Protein AF-A7U0U4-F1 (afdb_monomer)

Organism: NCBI:txid447098

Nearest PDB structures (foldseek):
  6x89-ass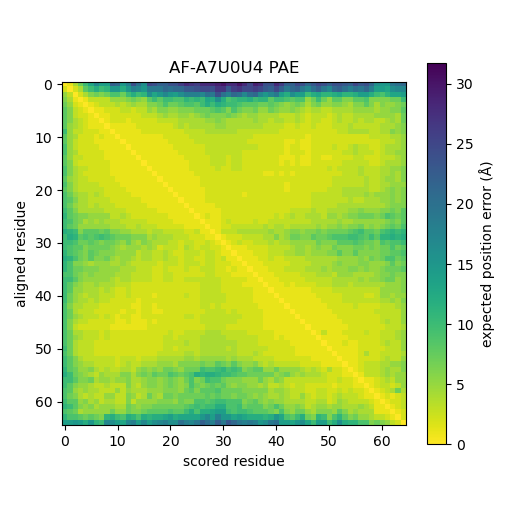embly1_X1  TM=7.971E-01  e=5.259E+00  Vigna radiata
  7aqq-assembly1_f  TM=7.905E-01  e=7.118E+00  Arabidopsis thaliana

Mean predicted aligned error: 4.49 Å

Radius of gyration: 13.33 Å; Cα contacts (8 Å, |Δi|>4): 65; chains: 1; bounding box: 26×15×38 Å

Secondary structure (DSSP, 8-state):
-PPPPGGGHHHHHHHHHHHHHHHHHHHHHT-HHHHHHHHHHHHHHHHHHHHHHHHS-SS-GGG--

Sequence (65 aa):
MQGIHPADRLPLVTAAVVMVAVNAAGFFIGTTIYMSILGAPLAVAAFGLLRYLDDGTPYPAALSG

Structure (mmCIF, N/CA/C/O backbone):
data_AF-A7U0U4-F1
#
_entry.id   AF-A7U0U4-F1
#
loop_
_atom_site.group_PDB
_atom_site.id
_atom_site.type_symbol
_atom_site.label_atom_id
_atom_site.label_alt_id
_atom_site.label_comp_id
_atom_site.label_asym_id
_atom_site.label_entity_id
_atom_site.label_seq_id
_atom_site.pdbx_PDB_ins_code
_atom_site.Cartn_x
_atom_site.Cartn_y
_atom_site.Cartn_z
_atom_site.occupancy
_atom_site.B_iso_or_equiv
_atom_site.auth_seq_id
_atom_site.auth_comp_id
_atom_site.auth_asym_id
_atom_site.auth_atom_id
_atom_site.pdbx_PDB_model_num
ATOM 1 N N . MET A 1 1 ? -8.870 4.993 -19.437 1.00 45.22 1 MET A N 1
ATOM 2 C CA . MET A 1 1 ? -8.058 4.529 -18.295 1.00 45.22 1 MET A CA 1
ATOM 3 C C . MET A 1 1 ? -6.782 3.962 -18.889 1.00 45.22 1 MET A C 1
ATOM 5 O O . MET A 1 1 ? -6.851 2.896 -19.487 1.00 45.22 1 MET A O 1
ATOM 9 N N . GLN A 1 2 ? -5.674 4.713 -18.879 1.00 56.66 2 GLN A N 1
ATOM 10 C CA . GLN A 1 2 ? -4.371 4.132 -19.226 1.00 56.66 2 GLN A CA 1
ATOM 11 C C . GLN A 1 2 ? -4.184 2.902 -18.333 1.00 56.66 2 GLN A C 1
ATOM 13 O O . GLN A 1 2 ? -4.374 2.993 -17.120 1.00 56.66 2 GLN A O 1
ATOM 18 N N . GLY A 1 3 ? -3.964 1.739 -18.944 1.00 72.88 3 GLY A N 1
ATOM 19 C CA . GLY A 1 3 ? -3.820 0.492 -18.203 1.00 72.88 3 GLY A CA 1
ATOM 20 C C . GLY A 1 3 ? -2.654 0.586 -17.223 1.00 72.88 3 GLY A C 1
ATOM 21 O O . GLY A 1 3 ? -1.660 1.251 -17.501 1.00 72.88 3 GLY A O 1
ATOM 22 N N . ILE A 1 4 ? -2.784 -0.083 -16.078 1.00 79.00 4 ILE A N 1
ATOM 23 C CA . ILE A 1 4 ? -1.698 -0.210 -15.103 1.00 79.00 4 ILE A CA 1
ATOM 24 C C . ILE A 1 4 ? -0.489 -0.825 -15.813 1.00 79.00 4 ILE A C 1
ATOM 26 O O . ILE A 1 4 ? -0.591 -1.933 -16.362 1.00 79.00 4 ILE A O 1
ATOM 30 N N . HIS A 1 5 ? 0.642 -0.116 -15.795 1.00 83.81 5 HIS A N 1
ATOM 31 C CA . HIS A 1 5 ? 1.873 -0.599 -16.404 1.00 83.81 5 HIS A CA 1
ATOM 32 C C . HIS A 1 5 ? 2.293 -1.916 -15.728 1.00 83.81 5 HIS A C 1
ATOM 34 O O . HIS A 1 5 ? 2.181 -2.020 -14.504 1.00 83.81 5 HIS A O 1
ATOM 40 N N . PRO A 1 6 ? 2.757 -2.942 -16.469 1.00 85.81 6 PRO A N 1
ATOM 41 C CA . PRO A 1 6 ? 3.105 -4.237 -15.881 1.00 85.81 6 PRO A CA 1
ATOM 42 C C . PRO A 1 6 ? 4.069 -4.143 -14.691 1.00 85.81 6 PRO A C 1
ATOM 44 O O . PRO A 1 6 ? 3.854 -4.829 -13.694 1.00 85.81 6 PRO A O 1
ATOM 47 N N . ALA A 1 7 ? 5.050 -3.241 -14.770 1.00 85.56 7 ALA A N 1
ATOM 48 C CA . ALA A 1 7 ? 6.040 -2.996 -13.721 1.00 85.56 7 ALA A CA 1
ATOM 49 C C . ALA A 1 7 ? 5.447 -2.383 -12.433 1.00 85.56 7 ALA A C 1
ATOM 51 O O . ALA A 1 7 ? 5.955 -2.605 -11.340 1.00 85.56 7 ALA A O 1
ATOM 52 N N . ASP A 1 8 ? 4.315 -1.677 -12.525 1.00 89.50 8 ASP A N 1
ATOM 53 C CA . ASP A 1 8 ? 3.669 -1.063 -11.359 1.00 89.50 8 ASP A CA 1
ATOM 54 C C . ASP A 1 8 ? 2.735 -2.042 -10.623 1.00 89.50 8 ASP A C 1
ATOM 56 O O . ASP A 1 8 ? 2.280 -1.753 -9.517 1.00 89.50 8 ASP A O 1
ATOM 60 N N . ARG A 1 9 ? 2.436 -3.216 -11.199 1.00 90.94 9 ARG A N 1
ATOM 61 C CA . ARG A 1 9 ? 1.454 -4.163 -10.637 1.00 90.94 9 ARG A CA 1
ATOM 62 C C . ARG A 1 9 ? 1.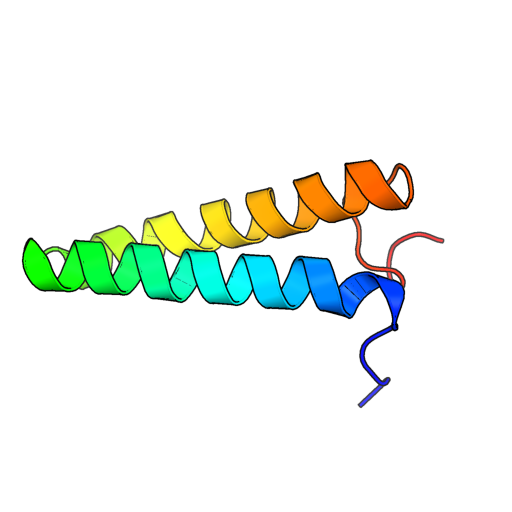874 -4.702 -9.277 1.00 90.94 9 ARG A C 1
ATOM 64 O O . ARG A 1 9 ? 1.067 -4.700 -8.353 1.00 90.94 9 ARG A O 1
ATOM 71 N N . LEU A 1 10 ? 3.114 -5.174 -9.157 1.00 92.62 10 LEU A N 1
ATOM 72 C CA . LEU A 1 10 ? 3.612 -5.757 -7.913 1.00 92.62 10 LEU A CA 1
ATOM 73 C C . LEU A 1 10 ? 3.767 -4.690 -6.810 1.00 92.62 10 LEU A C 1
ATOM 75 O O . LEU A 1 10 ? 3.227 -4.903 -5.723 1.00 92.62 10 LEU 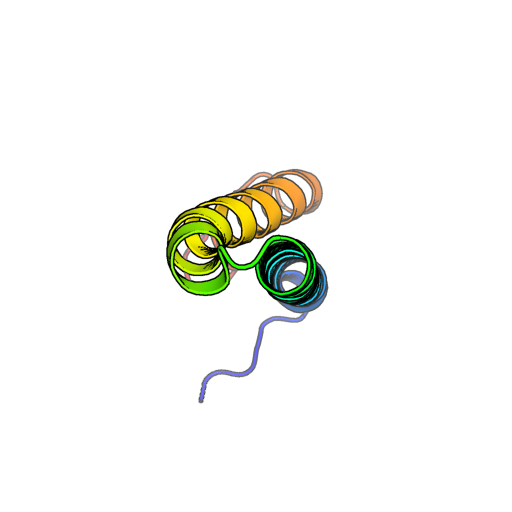A O 1
ATOM 79 N N . PRO A 1 11 ? 4.354 -3.506 -7.082 1.00 93.81 11 PRO A N 1
ATOM 80 C CA . PRO A 1 11 ? 4.316 -2.381 -6.149 1.00 93.81 11 PRO A CA 1
ATOM 81 C C . PRO A 1 11 ? 2.894 -1.974 -5.716 1.00 93.81 11 PRO A C 1
ATOM 83 O O . PRO A 1 11 ? 2.662 -1.739 -4.529 1.00 93.81 11 PRO A O 1
ATOM 86 N N . LEU A 1 12 ? 1.917 -1.934 -6.637 1.00 94.00 12 LEU A N 1
ATOM 87 C CA . LEU A 1 12 ? 0.516 -1.613 -6.317 1.00 94.00 12 LEU A CA 1
ATOM 88 C C . LEU A 1 12 ? -0.135 -2.655 -5.407 1.00 94.00 12 LEU A C 1
ATOM 90 O O . LEU A 1 12 ? -0.822 -2.290 -4.453 1.00 94.00 12 LEU A O 1
ATOM 94 N N . VAL A 1 13 ? 0.075 -3.944 -5.686 1.00 95.62 13 VAL A N 1
ATOM 95 C CA . VAL A 1 13 ? -0.438 -5.028 -4.837 1.00 95.62 13 VAL A CA 1
ATOM 96 C C . VAL A 1 13 ? 0.130 -4.896 -3.429 1.00 95.62 13 VAL A C 1
ATOM 98 O O . VAL A 1 13 ? -0.620 -4.972 -2.459 1.00 95.62 13 VAL A O 1
ATOM 101 N N . THR A 1 14 ? 1.425 -4.618 -3.299 1.00 94.81 14 THR A N 1
ATOM 102 C CA . THR A 1 14 ? 2.052 -4.421 -1.991 1.00 94.81 14 THR A CA 1
ATOM 103 C C . THR A 1 14 ? 1.455 -3.235 -1.240 1.00 94.81 14 THR A C 1
ATOM 105 O O . THR A 1 14 ? 1.123 -3.367 -0.064 1.00 94.81 14 THR A O 1
ATOM 108 N N . ALA A 1 15 ? 1.252 -2.097 -1.905 1.00 94.88 15 ALA A N 1
ATOM 109 C CA . ALA A 1 15 ? 0.605 -0.936 -1.295 1.00 94.88 15 ALA A CA 1
ATOM 110 C C . ALA A 1 15 ? -0.811 -1.264 -0.789 1.00 94.88 15 ALA A C 1
ATOM 112 O O . ALA A 1 15 ? -1.183 -0.887 0.325 1.00 94.88 15 ALA A O 1
ATOM 113 N N . ALA A 1 16 ? -1.586 -2.026 -1.567 1.00 95.81 16 ALA A N 1
ATOM 114 C CA . ALA A 1 16 ? -2.908 -2.489 -1.160 1.00 95.81 16 ALA A CA 1
ATOM 115 C C . ALA A 1 16 ? -2.840 -3.422 0.062 1.00 95.81 16 ALA A C 1
ATOM 117 O O . ALA A 1 16 ? -3.602 -3.245 1.012 1.00 95.81 16 ALA A O 1
ATOM 118 N N . VAL A 1 17 ? -1.897 -4.370 0.079 1.00 96.75 17 VAL A N 1
ATOM 119 C CA . VAL A 1 17 ? -1.677 -5.276 1.219 1.00 96.75 17 VAL A CA 1
ATOM 120 C C . VAL A 1 17 ? -1.309 -4.495 2.480 1.00 96.75 17 VAL A C 1
ATOM 122 O O . VAL A 1 17 ? -1.864 -4.773 3.541 1.00 96.75 17 VAL A O 1
ATOM 125 N N . VAL A 1 18 ? -0.442 -3.484 2.377 1.00 96.31 18 VAL A N 1
ATOM 126 C CA . VAL A 1 18 ? -0.083 -2.612 3.507 1.00 96.31 18 VAL A CA 1
ATOM 127 C C . VAL A 1 18 ? -1.312 -1.880 4.042 1.00 96.31 18 VAL A C 1
ATOM 129 O O . VAL A 1 18 ? -1.547 -1.900 5.250 1.00 96.31 18 VAL A O 1
ATOM 132 N N . MET A 1 19 ? -2.145 -1.302 3.170 1.00 95.88 19 MET A N 1
ATOM 133 C CA . MET A 1 19 ? -3.382 -0.642 3.602 1.00 95.88 19 MET A CA 1
ATOM 134 C C . MET A 1 19 ? -4.324 -1.596 4.333 1.00 95.88 19 MET A C 1
ATOM 136 O O . MET A 1 19 ? -4.855 -1.240 5.387 1.00 95.88 19 MET A O 1
ATOM 140 N N . VAL A 1 20 ? -4.520 -2.803 3.801 1.00 95.81 20 VAL A N 1
ATOM 141 C CA . VAL A 1 20 ? -5.377 -3.817 4.427 1.00 95.81 20 VAL A CA 1
ATOM 142 C C . VAL A 1 20 ? -4.812 -4.238 5.782 1.00 95.81 20 VAL A C 1
ATOM 144 O O . VAL A 1 20 ? -5.557 -4.278 6.757 1.00 95.81 20 VAL A O 1
ATOM 147 N N . ALA A 1 21 ? -3.507 -4.494 5.874 1.00 95.19 21 ALA A N 1
ATOM 148 C CA . ALA A 1 21 ? -2.857 -4.911 7.113 1.00 95.19 21 ALA A CA 1
ATOM 149 C C . ALA A 1 21 ? -2.953 -3.836 8.206 1.00 95.19 21 ALA A C 1
ATOM 151 O O . ALA A 1 21 ? -3.313 -4.142 9.344 1.00 95.19 21 ALA A O 1
ATOM 152 N N . VAL A 1 22 ? -2.695 -2.572 7.859 1.00 94.44 22 VAL A N 1
ATOM 153 C CA . VAL A 1 22 ? -2.788 -1.449 8.802 1.00 94.44 22 VAL A CA 1
ATOM 154 C C . VAL A 1 22 ? -4.228 -1.248 9.280 1.00 94.44 22 VAL A C 1
ATOM 156 O O . VAL A 1 22 ? -4.462 -1.059 10.472 1.00 94.44 22 VAL A O 1
ATOM 159 N N . ASN A 1 23 ? -5.208 -1.345 8.380 1.00 92.88 23 ASN A N 1
ATOM 160 C CA . ASN A 1 23 ? -6.619 -1.235 8.745 1.00 92.88 23 ASN A CA 1
ATOM 161 C C . ASN A 1 23 ? -7.096 -2.401 9.611 1.00 92.88 23 ASN A C 1
ATOM 163 O O . ASN A 1 23 ? -7.806 -2.176 10.588 1.00 92.88 23 ASN A O 1
ATOM 167 N N . ALA A 1 24 ? -6.685 -3.629 9.291 1.00 94.00 24 ALA A N 1
ATOM 168 C CA . ALA A 1 24 ? -6.996 -4.801 10.098 1.00 94.00 24 ALA A CA 1
ATOM 169 C C . ALA A 1 24 ? -6.423 -4.652 11.515 1.00 94.00 24 ALA A C 1
ATOM 171 O O . ALA A 1 24 ? -7.152 -4.819 12.490 1.00 94.00 24 ALA A O 1
ATOM 172 N N . ALA A 1 25 ? -5.154 -4.249 11.639 1.00 93.12 25 ALA A N 1
ATOM 173 C CA . ALA A 1 25 ? -4.537 -3.969 12.933 1.00 93.12 25 ALA A CA 1
ATOM 174 C C . ALA A 1 25 ? -5.280 -2.856 13.693 1.00 93.12 25 ALA A C 1
ATOM 176 O O . ALA A 1 25 ? -5.587 -3.010 14.874 1.00 93.12 25 ALA A O 1
ATOM 177 N N . GLY A 1 26 ? -5.631 -1.762 13.010 1.00 92.69 26 GLY A N 1
ATOM 178 C CA . GLY A 1 26 ? -6.409 -0.669 13.590 1.00 92.69 26 GLY A CA 1
ATOM 179 C C . GLY A 1 26 ? -7.794 -1.094 14.071 1.00 92.69 26 GLY A C 1
ATOM 180 O O . GLY A 1 26 ? -8.224 -0.651 15.133 1.00 92.69 26 GLY A O 1
ATOM 181 N N . PHE A 1 27 ? -8.461 -1.994 13.350 1.00 93.56 27 PHE A N 1
ATOM 182 C CA . PHE A 1 27 ? -9.751 -2.548 13.750 1.00 93.56 27 PHE A CA 1
ATOM 183 C C . PHE A 1 27 ? -9.656 -3.334 15.059 1.00 93.56 27 PHE A C 1
ATOM 185 O O . PHE A 1 27 ? -10.446 -3.090 15.968 1.00 93.56 27 PHE A O 1
ATOM 192 N N . PHE A 1 28 ? -8.656 -4.209 15.202 1.00 94.50 28 PHE A N 1
ATOM 193 C CA . PHE A 1 28 ? -8.469 -4.992 16.429 1.00 94.50 28 PHE A CA 1
ATOM 194 C C . PHE A 1 28 ? -8.163 -4.133 17.665 1.00 94.50 28 PHE A C 1
ATOM 196 O O . PHE A 1 28 ? -8.486 -4.536 18.779 1.00 94.50 28 PHE A O 1
ATOM 203 N N . ILE A 1 29 ? -7.560 -2.956 17.479 1.00 93.56 29 ILE A N 1
ATOM 204 C CA . ILE A 1 29 ? -7.152 -2.051 18.568 1.00 93.56 29 ILE A CA 1
ATOM 205 C C . ILE A 1 29 ? -8.193 -0.929 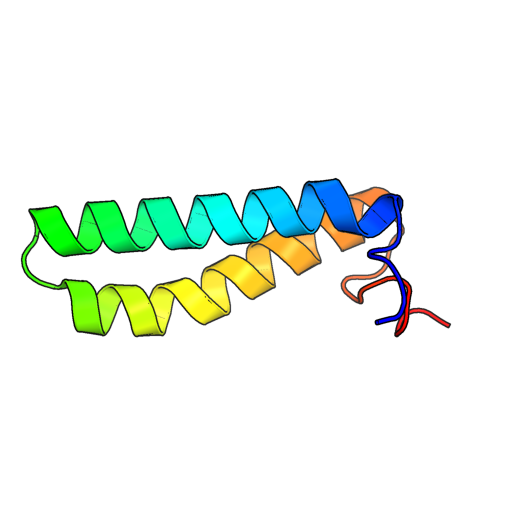18.788 1.00 93.56 29 ILE A C 1
ATOM 207 O O . ILE A 1 29 ? -8.079 -0.139 19.722 1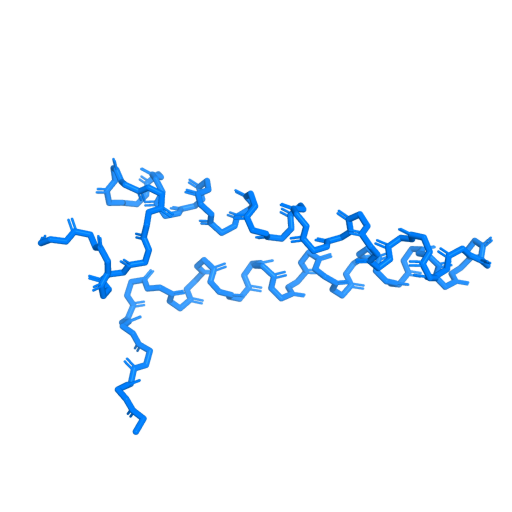.00 93.56 29 ILE A O 1
ATOM 211 N N . GLY A 1 30 ? -9.235 -0.844 17.951 1.00 91.75 30 GLY A N 1
ATOM 212 C CA . GLY A 1 30 ? -10.251 0.214 18.020 1.00 91.75 30 GLY A CA 1
ATOM 213 C C . GLY A 1 30 ? -9.755 1.589 17.547 1.00 91.75 30 GLY A C 1
ATOM 214 O O . GLY A 1 30 ? -10.346 2.612 17.880 1.00 91.75 30 GLY A O 1
ATOM 215 N N . THR A 1 31 ? -8.672 1.633 16.769 1.00 93.62 31 THR A N 1
ATOM 216 C CA . THR A 1 31 ? -8.002 2.856 16.291 1.00 93.62 31 THR A CA 1
ATOM 217 C C . THR A 1 31 ? -8.016 2.984 14.765 1.00 93.62 31 THR A C 1
ATOM 219 O O . THR A 1 31 ? -7.198 3.704 14.190 1.00 93.62 31 THR A O 1
ATOM 222 N N . THR A 1 32 ? -8.963 2.323 14.088 1.00 88.81 32 THR A N 1
ATOM 223 C CA . THR A 1 32 ? -9.045 2.215 12.619 1.00 88.81 32 THR A CA 1
ATOM 224 C C . THR A 1 32 ? -8.889 3.548 11.894 1.00 88.81 32 THR A C 1
ATOM 226 O O . THR A 1 32 ? -8.156 3.612 10.912 1.00 88.81 32 THR A O 1
ATOM 229 N N . ILE A 1 33 ? -9.522 4.626 12.377 1.00 88.00 33 ILE A N 1
ATOM 230 C CA . ILE A 1 33 ? -9.449 5.952 11.738 1.00 88.00 33 ILE A CA 1
ATOM 231 C C . ILE A 1 33 ? -8.006 6.478 11.739 1.00 88.00 33 ILE A C 1
ATOM 233 O O . ILE A 1 33 ? -7.486 6.862 10.694 1.00 88.00 33 ILE A O 1
ATOM 237 N N . TYR A 1 34 ? -7.330 6.443 12.889 1.00 88.12 34 TYR A N 1
ATOM 238 C CA . TYR A 1 34 ? -5.947 6.911 13.014 1.00 88.12 34 TYR A CA 1
ATOM 239 C C . TYR A 1 34 ? -4.978 6.032 12.224 1.00 88.12 34 TYR A C 1
ATOM 241 O O . TYR A 1 34 ? -4.109 6.541 11.516 1.00 88.12 34 TYR A O 1
ATOM 249 N N . MET A 1 35 ? -5.171 4.713 12.287 1.00 89.25 35 MET A N 1
ATOM 250 C CA . MET A 1 35 ? -4.371 3.764 11.519 1.00 89.25 35 MET A CA 1
ATOM 251 C C . MET A 1 35 ? -4.576 3.935 10.013 1.00 89.25 35 MET A C 1
ATOM 253 O O . MET A 1 35 ? -3.607 3.868 9.274 1.00 89.25 35 MET A O 1
ATOM 257 N N . SER A 1 36 ? -5.783 4.243 9.538 1.00 88.69 36 SER A N 1
ATOM 258 C CA . SER A 1 36 ? -6.036 4.522 8.115 1.00 88.69 36 SER A CA 1
ATOM 259 C C . SER A 1 36 ? -5.252 5.736 7.619 1.00 88.69 36 SER A C 1
ATOM 261 O O . SER A 1 36 ? -4.666 5.693 6.538 1.00 88.69 36 SER A O 1
ATOM 263 N N . ILE A 1 37 ? -5.218 6.806 8.425 1.00 91.88 37 ILE A N 1
ATOM 264 C CA . ILE A 1 37 ? -4.492 8.042 8.102 1.00 91.88 37 ILE A CA 1
ATOM 265 C C . ILE A 1 37 ? -2.989 7.769 8.001 1.00 91.88 37 ILE A C 1
ATOM 267 O O . ILE A 1 37 ? -2.347 8.251 7.073 1.00 91.88 37 ILE A O 1
ATOM 271 N N . LEU A 1 38 ? -2.432 6.974 8.920 1.00 91.31 38 LEU A N 1
ATOM 272 C CA . LEU A 1 38 ? -1.016 6.590 8.900 1.00 91.31 38 LEU A CA 1
ATOM 273 C C . LEU A 1 38 ? -0.702 5.505 7.857 1.00 91.31 38 LEU A C 1
ATOM 275 O O . LEU A 1 38 ? 0.405 5.450 7.328 1.00 91.31 38 LEU A O 1
ATOM 279 N N . GLY A 1 39 ? -1.672 4.657 7.528 1.00 92.81 39 GLY A N 1
ATOM 280 C CA . GLY A 1 39 ? -1.532 3.573 6.563 1.00 92.81 39 GLY A CA 1
ATOM 281 C C . GLY A 1 39 ? -1.326 4.075 5.142 1.00 92.81 39 GLY A C 1
ATOM 282 O O . GLY A 1 39 ? -0.533 3.495 4.407 1.00 92.81 39 GLY A O 1
ATOM 283 N N . ALA A 1 40 ? -1.970 5.184 4.769 1.00 92.50 40 ALA A N 1
ATOM 284 C CA . ALA A 1 40 ? -1.830 5.773 3.441 1.00 92.50 40 ALA A CA 1
ATOM 285 C C . ALA A 1 40 ? -0.373 6.160 3.090 1.00 92.50 40 ALA A C 1
ATOM 287 O O . ALA A 1 40 ? 0.138 5.654 2.089 1.00 92.50 40 ALA A O 1
ATOM 288 N N . PRO A 1 41 ? 0.350 6.981 3.883 1.00 95.38 41 PRO A N 1
ATOM 289 C CA . PRO A 1 41 ? 1.751 7.288 3.597 1.00 95.38 41 PRO A CA 1
ATOM 290 C C . PRO A 1 41 ? 2.658 6.052 3.680 1.00 95.38 41 PRO A C 1
ATOM 292 O O . PRO A 1 41 ? 3.598 5.947 2.896 1.00 95.38 41 PRO A O 1
ATOM 295 N N . LEU A 1 42 ? 2.364 5.082 4.556 1.00 94.44 42 LEU A N 1
ATOM 296 C CA . LEU A 1 42 ? 3.107 3.815 4.611 1.00 94.44 42 LEU A CA 1
ATOM 297 C C . LEU A 1 42 ? 2.936 2.983 3.334 1.00 94.44 42 LEU A C 1
ATOM 299 O O . LEU A 1 42 ? 3.907 2.430 2.826 1.00 94.44 42 LEU A O 1
ATOM 303 N N . ALA A 1 43 ? 1.724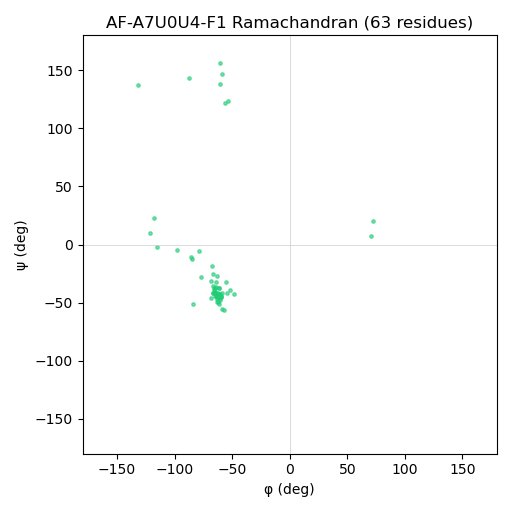 2.918 2.786 1.00 95.19 43 ALA A N 1
ATOM 304 C CA . ALA A 1 43 ? 1.450 2.221 1.536 1.00 95.19 43 ALA A CA 1
ATOM 305 C C . ALA A 1 43 ? 2.144 2.891 0.343 1.00 95.19 43 ALA A C 1
ATOM 307 O O . ALA A 1 43 ? 2.700 2.199 -0.509 1.00 95.19 43 ALA A O 1
ATOM 308 N N . VAL A 1 44 ? 2.179 4.229 0.313 1.00 95.12 44 VAL A N 1
ATOM 309 C CA . VAL A 1 44 ? 2.937 4.994 -0.692 1.00 95.12 44 VAL A CA 1
ATOM 310 C C . VAL A 1 44 ? 4.438 4.727 -0.566 1.00 95.12 44 VAL A C 1
ATOM 312 O O . VAL A 1 44 ? 5.102 4.484 -1.571 1.00 95.12 44 VAL A O 1
ATOM 315 N N . ALA A 1 45 ? 4.976 4.711 0.655 1.00 94.88 45 ALA A N 1
ATOM 316 C CA . ALA A 1 45 ? 6.380 4.389 0.889 1.00 94.88 45 ALA A CA 1
ATOM 317 C C . ALA A 1 45 ? 6.718 2.954 0.452 1.00 94.88 45 ALA A C 1
ATOM 319 O O . ALA A 1 45 ? 7.742 2.734 -0.188 1.00 94.88 45 ALA A O 1
ATOM 320 N N . ALA A 1 46 ? 5.842 1.987 0.736 1.00 95.00 46 ALA A N 1
ATOM 321 C CA . ALA A 1 46 ? 6.019 0.597 0.324 1.00 95.00 46 ALA A CA 1
ATOM 322 C C . ALA A 1 46 ? 5.985 0.431 -1.205 1.00 95.00 46 ALA A C 1
ATOM 324 O O . ALA A 1 46 ? 6.812 -0.296 -1.757 1.00 95.00 46 ALA A O 1
ATOM 325 N N . PHE A 1 47 ? 5.077 1.138 -1.889 1.00 95.44 47 PHE A N 1
ATOM 326 C CA . PHE A 1 47 ? 5.066 1.218 -3.350 1.00 9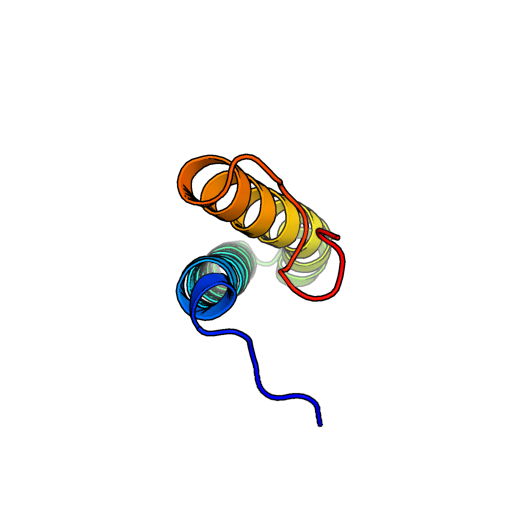5.44 47 PHE A CA 1
ATOM 327 C C . PHE A 1 47 ? 6.404 1.751 -3.871 1.00 95.44 47 PHE A C 1
ATOM 329 O O . PHE A 1 47 ? 7.072 1.086 -4.662 1.00 95.44 47 PHE A O 1
ATOM 336 N N . GLY A 1 48 ? 6.800 2.938 -3.401 1.00 93.00 48 GLY A N 1
ATOM 337 C CA . GLY A 1 48 ? 7.997 3.627 -3.875 1.00 93.00 48 GLY A CA 1
ATOM 338 C C . GLY A 1 48 ? 9.267 2.822 -3.619 1.00 93.00 48 GLY A C 1
ATOM 339 O O . GLY A 1 48 ? 10.133 2.772 -4.482 1.00 93.00 48 GLY A O 1
ATOM 340 N N . LEU A 1 49 ? 9.354 2.129 -2.479 1.00 94.38 49 LEU A N 1
ATOM 341 C CA . LEU A 1 49 ? 10.478 1.258 -2.150 1.00 94.38 49 LEU A CA 1
ATOM 342 C C . LEU A 1 49 ? 10.615 0.109 -3.151 1.00 94.38 49 LEU A C 1
ATOM 344 O O . LEU A 1 49 ? 11.694 -0.098 -3.696 1.00 94.38 49 LEU A O 1
ATOM 348 N N . LEU A 1 50 ? 9.534 -0.631 -3.410 1.00 93.62 50 LEU A N 1
ATOM 349 C CA . LEU A 1 50 ? 9.586 -1.744 -4.357 1.00 93.62 50 LEU A CA 1
ATOM 350 C C . LEU A 1 50 ? 9.854 -1.271 -5.779 1.00 93.62 50 LEU A C 1
ATOM 352 O O . LEU A 1 50 ? 10.610 -1.915 -6.498 1.00 93.62 50 LEU A O 1
ATOM 356 N N . ARG A 1 51 ? 9.281 -0.133 -6.171 1.00 92.25 51 ARG A N 1
ATOM 357 C CA . ARG A 1 51 ? 9.537 0.44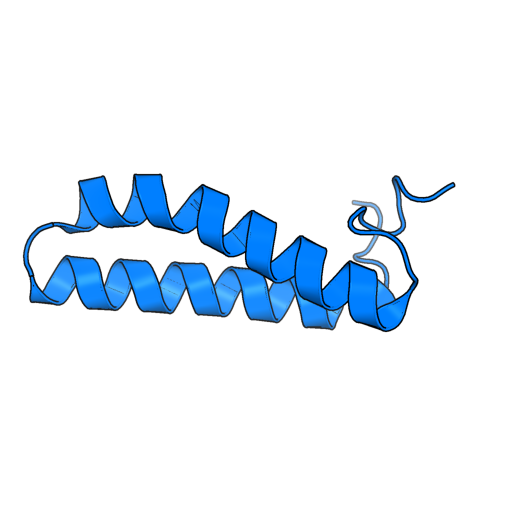8 -7.486 1.00 92.25 51 ARG A CA 1
ATOM 358 C C . ARG A 1 51 ? 10.991 0.883 -7.643 1.00 92.25 51 ARG A C 1
ATOM 360 O O . ARG A 1 51 ? 11.598 0.615 -8.674 1.00 92.25 51 ARG A O 1
ATOM 367 N N . TYR A 1 52 ? 11.560 1.474 -6.595 1.00 92.31 52 TYR A N 1
ATOM 368 C CA . TYR A 1 52 ? 12.958 1.883 -6.577 1.00 92.31 52 TYR A CA 1
ATOM 369 C C . TYR A 1 52 ? 13.909 0.688 -6.668 1.00 92.31 52 TYR A C 1
ATOM 371 O O . TYR A 1 52 ? 14.932 0.772 -7.339 1.00 92.31 52 TYR A O 1
ATOM 379 N N . LEU A 1 53 ? 13.570 -0.431 -6.025 1.00 91.88 53 LEU A N 1
ATOM 380 C CA . LEU A 1 53 ? 14.358 -1.661 -6.118 1.00 91.88 53 LEU A CA 1
ATOM 381 C C . LEU A 1 53 ? 14.292 -2.307 -7.508 1.00 91.88 53 LEU A C 1
ATOM 383 O O . LEU A 1 53 ? 15.268 -2.931 -7.913 1.00 91.88 53 LEU A O 1
ATOM 387 N N . ASP A 1 54 ? 13.168 -2.165 -8.209 1.00 88.19 54 ASP A N 1
ATOM 388 C CA . ASP A 1 54 ? 12.936 -2.783 -9.519 1.00 88.19 54 ASP A CA 1
ATOM 389 C C . ASP A 1 54 ? 13.513 -1.940 -10.674 1.00 88.19 54 ASP A C 1
ATOM 391 O O . ASP A 1 54 ? 14.312 -2.440 -11.457 1.00 88.19 54 ASP A O 1
ATOM 395 N N . ASP A 1 55 ? 13.194 -0.638 -10.727 1.00 85.81 55 ASP A N 1
ATOM 396 C CA . ASP A 1 55 ? 13.540 0.256 -11.851 1.00 85.81 55 ASP A CA 1
ATOM 397 C C . ASP A 1 55 ? 14.402 1.471 -11.449 1.00 85.81 55 ASP A C 1
ATOM 399 O O . ASP A 1 55 ? 14.593 2.399 -12.235 1.00 85.81 55 ASP A O 1
ATOM 403 N N . GLY A 1 56 ? 14.925 1.521 -10.219 1.00 88.69 56 GLY A N 1
ATOM 404 C CA . GLY A 1 56 ? 15.799 2.616 -9.763 1.00 88.69 56 GLY A CA 1
ATOM 405 C C . GLY A 1 56 ? 15.089 3.960 -9.552 1.00 88.69 56 GLY A C 1
ATOM 406 O O . GLY A 1 56 ? 15.737 4.971 -9.281 1.00 88.69 56 GLY A O 1
ATOM 407 N N . THR A 1 57 ? 13.759 3.989 -9.653 1.00 88.19 57 THR A N 1
ATOM 408 C CA . THR A 1 57 ? 12.920 5.173 -9.450 1.00 88.19 57 THR A CA 1
ATOM 409 C C . THR A 1 57 ? 11.747 4.848 -8.527 1.00 88.19 57 THR A C 1
ATOM 411 O O . THR A 1 57 ? 11.130 3.796 -8.670 1.00 88.19 57 THR A O 1
ATOM 414 N N . PRO A 1 58 ? 11.398 5.725 -7.569 1.00 88.31 58 PRO A N 1
ATOM 415 C CA . PRO A 1 58 ? 10.227 5.513 -6.722 1.00 88.31 58 PRO A CA 1
ATOM 416 C C . PRO A 1 58 ? 8.916 5.892 -7.432 1.00 88.31 58 PRO A C 1
ATOM 418 O O . PRO A 1 58 ? 7.836 5.724 -6.863 1.00 88.31 58 PRO A O 1
ATOM 421 N N . TYR A 1 59 ? 8.997 6.449 -8.643 1.00 89.44 59 TYR A N 1
ATOM 422 C CA . TYR A 1 59 ? 7.844 6.937 -9.384 1.00 89.44 59 TYR A CA 1
ATOM 423 C C . TYR A 1 59 ? 7.207 5.825 -10.229 1.00 89.44 59 TYR A C 1
ATOM 425 O O . TYR A 1 59 ? 7.922 4.996 -10.795 1.00 89.44 59 TYR A O 1
ATOM 433 N N . PRO A 1 60 ? 5.867 5.803 -10.352 1.00 84.50 60 PRO A N 1
ATOM 434 C CA . PRO A 1 60 ? 5.190 4.893 -11.271 1.00 84.50 60 PRO A CA 1
ATOM 435 C C . PRO A 1 60 ? 5.636 5.152 -12.713 1.00 84.50 60 PRO A C 1
ATOM 437 O O . PRO A 1 60 ? 6.034 6.269 -13.046 1.00 84.50 60 PRO A O 1
ATOM 440 N N . ALA A 1 61 ? 5.506 4.147 -13.582 1.00 84.44 61 ALA A N 1
ATOM 441 C CA . ALA A 1 61 ? 6.028 4.200 -14.952 1.00 84.44 61 ALA A CA 1
ATOM 442 C C . ALA A 1 61 ? 5.519 5.412 -15.761 1.00 84.44 61 ALA A C 1
ATOM 444 O O . ALA A 1 61 ? 6.229 5.981 -16.582 1.00 84.44 61 ALA A O 1
ATOM 445 N N . ALA A 1 62 ? 4.287 5.855 -15.498 1.00 81.44 62 ALA A N 1
ATOM 446 C CA . ALA A 1 62 ? 3.704 7.030 -16.150 1.00 81.44 62 ALA A CA 1
ATOM 447 C C . ALA A 1 62 ? 4.381 8.364 -15.769 1.00 81.44 62 ALA A C 1
ATOM 449 O O . ALA A 1 62 ? 4.185 9.364 -16.454 1.00 81.44 62 ALA A O 1
ATOM 450 N N . LEU A 1 63 ? 5.131 8.391 -14.665 1.00 83.50 63 LEU A N 1
ATOM 451 C CA . LEU A 1 63 ? 5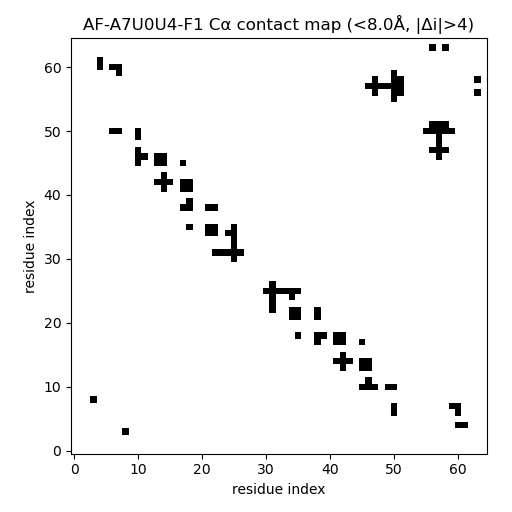.805 9.570 -14.117 1.00 83.50 63 LEU A CA 1
ATOM 452 C C . LEU A 1 63 ? 7.336 9.444 -14.147 1.00 83.50 63 LEU A C 1
ATOM 454 O O . LEU A 1 63 ? 8.017 10.376 -13.728 1.00 83.50 63 LEU A O 1
ATOM 458 N N . SER A 1 64 ? 7.883 8.309 -14.597 1.00 76.50 64 SER A N 1
ATOM 459 C CA . SER A 1 64 ? 9.319 8.025 -14.512 1.00 76.50 64 SER A CA 1
ATOM 460 C C . SER A 1 64 ? 10.170 8.589 -15.658 1.00 76.50 64 SER A C 1
ATOM 462 O O . SER A 1 64 ? 11.383 8.655 -15.478 1.00 76.50 64 SER A O 1
ATOM 464 N N . GLY A 1 65 ? 9.563 9.059 -16.757 1.00 63.16 65 GLY A N 1
ATOM 465 C CA . GLY A 1 65 ? 10.272 9.643 -17.910 1.00 63.16 65 GLY A CA 1
ATOM 466 C C . GLY A 1 65 ? 10.702 8.618 -18.948 1.00 63.16 65 GLY A C 1
ATOM 467 O O . GLY A 1 65 ? 11.401 7.655 -18.570 1.00 63.16 65 GLY A O 1
#

Solvent-accessible surface area (backbone atoms only — not comparable to full-atom values): 3554 Å² total; per-residue (Å²): 128,86,72,83,52,78,82,44,48,63,26,49,51,50,18,51,51,42,38,51,50,35,33,53,55,13,53,79,72,75,39,31,72,64,30,44,64,56,20,52,63,51,16,52,49,49,22,22,51,49,30,28,74,74,73,74,36,56,51,55,77,94,72,58,124

Foldseek 3Di:
DPDQDPLLVVLLVQLVVLLVVQQVVCVVVVNNVVSNVVSNVVSLVSSLVSSCVVPVGSDGPVPPD

pLDDT: mean 89.25, std 9.11, range [45.22, 96.75]